Protein AF-A0AAU9TAT9-F1 (afdb_monomer_lite)

Structure (mmCIF, N/CA/C/O backbone):
data_AF-A0AAU9TAT9-F1
#
_entry.id   AF-A0AAU9TAT9-F1
#
loop_
_atom_site.group_PDB
_atom_site.id
_atom_site.type_symbol
_atom_site.label_atom_id
_atom_site.label_alt_id
_atom_site.label_comp_id
_atom_site.label_asym_id
_atom_site.label_entity_id
_atom_site.label_seq_id
_atom_site.pdbx_PDB_ins_code
_atom_site.Cartn_x
_atom_site.Cartn_y
_atom_site.Cartn_z
_atom_site.occupancy
_atom_site.B_iso_or_equiv
_atom_site.auth_seq_id
_atom_site.auth_comp_id
_atom_site.auth_asym_id
_atom_site.auth_atom_id
_atom_site.pdbx_PDB_model_num
ATOM 1 N N . MET A 1 1 ? 21.870 -57.796 -32.146 1.00 38.69 1 MET A N 1
ATOM 2 C CA . MET A 1 1 ? 21.640 -56.984 -30.929 1.00 38.69 1 MET A CA 1
ATOM 3 C C . MET A 1 1 ? 21.486 -55.519 -31.333 1.00 38.69 1 MET A C 1
ATOM 5 O O . MET A 1 1 ? 22.479 -54.881 -31.656 1.00 38.69 1 MET A O 1
ATOM 9 N N . ALA A 1 2 ? 20.257 -55.000 -31.410 1.00 41.16 2 ALA A N 1
ATOM 10 C CA . ALA A 1 2 ? 19.998 -53.617 -31.824 1.00 41.16 2 ALA A CA 1
ATOM 11 C C . ALA A 1 2 ? 19.958 -52.693 -30.594 1.00 41.16 2 ALA A C 1
ATOM 13 O O . ALA A 1 2 ? 19.087 -52.812 -29.735 1.00 41.16 2 ALA A O 1
ATOM 14 N N . ARG A 1 3 ? 20.933 -51.786 -30.489 1.00 45.00 3 ARG A N 1
ATOM 15 C CA . ARG A 1 3 ? 21.061 -50.820 -29.391 1.00 45.00 3 ARG A CA 1
ATOM 16 C C . ARG A 1 3 ? 20.169 -49.608 -29.674 1.00 45.00 3 ARG A C 1
ATOM 18 O O . ARG A 1 3 ? 20.560 -48.708 -30.412 1.00 45.00 3 ARG A O 1
ATOM 25 N N . SER A 1 4 ? 18.975 -49.579 -29.084 1.00 49.75 4 SER A N 1
ATOM 26 C CA . SER A 1 4 ? 18.071 -48.424 -29.160 1.00 49.75 4 SER A CA 1
ATOM 27 C C . SER A 1 4 ? 18.669 -47.215 -28.434 1.00 49.75 4 SER A C 1
ATOM 29 O O . SER A 1 4 ? 18.805 -47.197 -27.209 1.00 49.75 4 SER A O 1
ATOM 31 N N . LYS A 1 5 ? 19.049 -46.187 -29.200 1.00 44.81 5 LYS A N 1
ATOM 32 C CA . LYS A 1 5 ? 19.562 -44.911 -28.693 1.00 44.81 5 LYS A CA 1
ATOM 33 C C . LYS A 1 5 ? 18.388 -44.025 -28.271 1.00 44.81 5 LYS A C 1
ATOM 35 O O . LYS A 1 5 ? 17.708 -43.439 -29.109 1.00 44.81 5 LYS A O 1
ATOM 40 N N . LYS A 1 6 ? 18.160 -43.934 -26.958 1.00 46.09 6 LYS A N 1
ATOM 41 C CA . LYS A 1 6 ? 17.179 -43.039 -26.324 1.00 46.09 6 LYS A CA 1
ATOM 42 C C . LYS A 1 6 ? 17.526 -41.588 -26.696 1.00 46.09 6 LYS A C 1
ATOM 44 O O . LYS A 1 6 ? 18.527 -41.048 -26.225 1.00 46.09 6 LYS A O 1
ATOM 49 N N . ARG A 1 7 ? 16.748 -40.978 -27.597 1.00 42.75 7 ARG A N 1
ATOM 50 C CA . ARG A 1 7 ? 16.865 -39.553 -27.937 1.00 42.75 7 ARG A CA 1
ATOM 51 C C . ARG A 1 7 ? 16.372 -38.747 -26.738 1.00 42.75 7 ARG A C 1
ATOM 53 O O . ARG A 1 7 ? 15.207 -38.846 -26.365 1.00 42.75 7 ARG A O 1
ATOM 60 N N . GLY A 1 8 ? 17.282 -38.006 -26.108 1.00 46.00 8 GLY A N 1
ATOM 61 C CA . GLY A 1 8 ? 16.939 -37.036 -25.076 1.00 46.00 8 GLY A CA 1
ATOM 62 C C . GLY A 1 8 ? 15.991 -35.980 -25.639 1.00 46.00 8 GLY A C 1
ATOM 63 O O . GLY A 1 8 ? 16.157 -35.530 -26.773 1.00 46.00 8 GLY A O 1
ATOM 64 N N . SER A 1 9 ? 14.989 -35.617 -24.845 1.00 46.34 9 SER A N 1
ATOM 65 C CA . SER A 1 9 ? 14.041 -34.542 -25.119 1.00 46.34 9 SER A CA 1
ATOM 66 C C . SER A 1 9 ? 14.787 -33.221 -25.321 1.00 46.34 9 SER A C 1
ATOM 68 O O . SER A 1 9 ? 15.263 -32.608 -24.362 1.00 46.34 9 SER A O 1
ATOM 70 N N . ALA A 1 10 ? 14.911 -32.789 -26.574 1.00 51.72 10 ALA A N 1
ATOM 71 C CA . ALA A 1 10 ? 15.372 -31.452 -26.908 1.00 51.72 10 ALA A CA 1
ATOM 72 C C . ALA A 1 10 ? 14.292 -30.451 -26.472 1.00 51.72 10 ALA A C 1
ATOM 74 O O . ALA A 1 10 ? 13.197 -30.439 -27.023 1.00 51.72 10 ALA A O 1
ATOM 75 N N . THR A 1 11 ? 14.588 -29.638 -25.456 1.00 55.38 11 THR A N 1
ATOM 76 C CA . THR A 1 11 ? 13.758 -28.479 -25.102 1.00 55.38 11 THR A CA 1
ATOM 77 C C . THR A 1 11 ? 13.859 -27.450 -26.221 1.00 55.38 11 THR A C 1
ATOM 79 O O . THR A 1 11 ? 14.967 -27.042 -26.590 1.00 55.38 11 THR A O 1
ATOM 82 N N . SER A 1 12 ? 12.714 -27.044 -26.765 1.00 53.59 12 SER A N 1
ATOM 83 C CA . SER A 1 12 ? 12.644 -26.116 -27.888 1.00 53.59 12 SER A CA 1
ATOM 84 C C . SER A 1 12 ? 13.154 -24.728 -27.466 1.00 53.59 12 SER A C 1
ATOM 86 O O . SER A 1 12 ? 12.967 -24.314 -26.317 1.00 53.59 12 SER A O 1
ATOM 88 N N . PRO A 1 13 ? 13.796 -23.955 -28.363 1.00 55.56 13 PRO A N 1
ATOM 89 C CA . PRO A 1 13 ? 14.260 -22.602 -28.048 1.00 55.56 13 PRO A CA 1
ATOM 90 C C . PRO A 1 13 ? 13.132 -21.653 -27.588 1.00 55.56 13 PRO A C 1
ATOM 92 O O . PRO A 1 13 ? 13.404 -20.710 -26.841 1.00 55.56 13 PRO A O 1
ATOM 95 N N . GLY A 1 14 ? 11.878 -21.933 -27.972 1.00 55.84 14 GLY A N 1
ATOM 96 C CA . GLY A 1 14 ? 10.675 -21.224 -27.513 1.00 55.84 14 GLY A CA 1
ATOM 97 C C . GLY A 1 14 ? 10.407 -21.369 -26.010 1.00 55.84 14 GLY A C 1
ATOM 98 O O . GLY A 1 14 ? 10.216 -20.359 -25.333 1.00 55.84 14 GLY A O 1
ATOM 99 N N . ASP A 1 15 ? 10.537 -22.580 -25.459 1.00 56.44 15 ASP A N 1
ATOM 100 C CA . ASP A 1 15 ? 10.250 -22.871 -24.043 1.00 56.44 15 ASP A CA 1
ATOM 101 C C . ASP A 1 15 ? 11.212 -22.128 -23.099 1.00 56.44 15 ASP A C 1
ATOM 103 O O . ASP A 1 15 ? 10.845 -21.636 -22.030 1.00 56.44 15 ASP A O 1
ATOM 107 N N . LYS A 1 16 ? 12.477 -2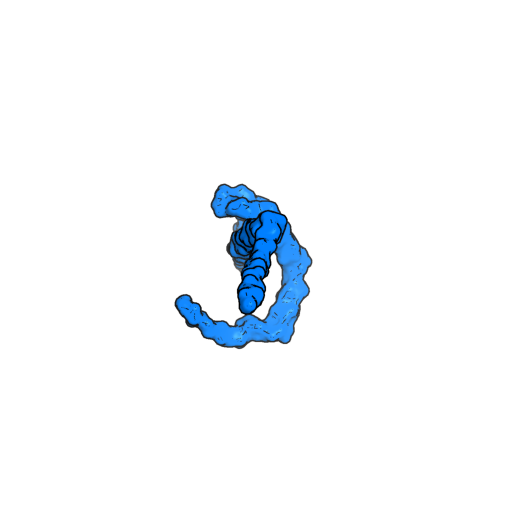1.977 -23.516 1.00 54.72 16 LYS A N 1
ATOM 108 C CA . LYS A 1 16 ? 13.487 -21.215 -22.761 1.00 54.72 16 LYS A CA 1
ATOM 109 C C . LYS A 1 16 ? 13.239 -19.706 -22.814 1.00 54.72 16 LYS A C 1
ATOM 111 O O . LYS A 1 16 ? 13.586 -19.005 -21.862 1.00 54.72 16 LYS A O 1
ATOM 116 N N . ALA A 1 17 ? 12.692 -19.186 -23.912 1.00 59.34 17 ALA A N 1
ATOM 117 C CA . ALA A 1 17 ? 12.403 -17.762 -24.067 1.00 59.34 17 ALA A CA 1
ATOM 118 C C . ALA A 1 17 ? 11.166 -17.346 -23.262 1.00 59.34 17 ALA A C 1
ATOM 120 O O . ALA A 1 17 ? 11.186 -16.296 -22.616 1.00 59.34 17 ALA A O 1
ATOM 121 N N . GLU A 1 18 ? 10.130 -18.180 -23.248 1.00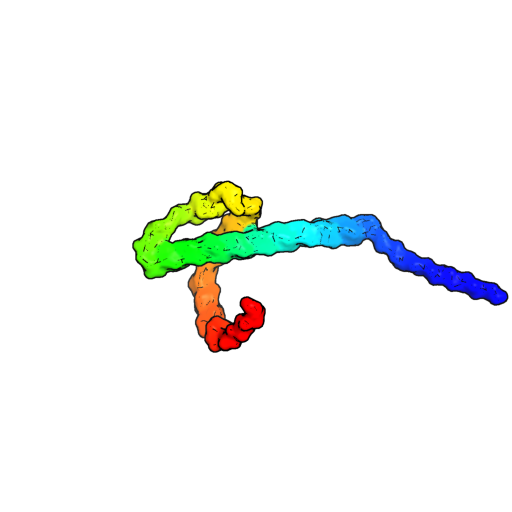 60.31 18 GLU A N 1
ATOM 122 C CA . GLU A 1 18 ? 8.914 -17.963 -22.466 1.00 60.31 18 GLU A CA 1
ATOM 123 C C . GLU A 1 18 ? 9.196 -18.015 -20.960 1.00 60.31 18 GLU A C 1
ATOM 125 O O . GLU A 1 18 ? 8.902 -17.051 -20.252 1.00 60.31 18 GLU A O 1
ATOM 130 N N . ASN A 1 19 ? 9.925 -19.037 -20.494 1.00 61.50 19 ASN A N 1
ATOM 131 C CA . ASN A 1 19 ? 10.319 -19.162 -19.087 1.00 61.50 19 ASN A CA 1
ATOM 132 C C . ASN A 1 19 ? 11.261 -18.024 -18.615 1.00 61.50 19 ASN A C 1
ATOM 134 O O . ASN A 1 19 ? 11.267 -17.594 -17.461 1.00 61.50 19 ASN A O 1
ATOM 138 N N . ARG A 1 20 ? 12.072 -17.457 -19.519 1.00 61.62 20 ARG A N 1
ATOM 139 C CA . ARG A 1 20 ? 12.888 -16.266 -19.208 1.00 61.62 20 ARG A CA 1
ATOM 140 C C . ARG A 1 20 ? 12.059 -14.981 -19.147 1.00 61.62 20 ARG A C 1
ATOM 142 O O . ARG A 1 20 ? 12.412 -14.073 -18.389 1.00 61.62 20 ARG A O 1
ATOM 149 N N . ARG A 1 21 ? 11.000 -14.865 -19.954 1.00 61.28 21 ARG A N 1
ATOM 150 C CA . ARG A 1 21 ? 10.092 -13.705 -19.966 1.00 61.28 21 ARG A CA 1
ATOM 151 C C . ARG A 1 21 ? 9.216 -13.683 -18.717 1.00 61.28 21 ARG A C 1
ATOM 153 O O . ARG A 1 21 ? 9.143 -12.627 -18.082 1.00 61.28 21 ARG A O 1
ATOM 160 N N . SER A 1 22 ? 8.658 -14.825 -18.318 1.00 64.06 22 SER A N 1
ATOM 161 C CA . SER A 1 22 ? 7.936 -14.972 -17.047 1.00 64.06 22 SER A CA 1
ATOM 162 C C . SER A 1 22 ? 8.829 -14.584 -15.867 1.00 64.06 22 SER A C 1
ATOM 164 O O . SER A 1 22 ? 8.466 -13.690 -15.105 1.00 64.06 22 SER A O 1
ATOM 166 N N . GLY A 1 23 ? 10.070 -15.081 -15.803 1.00 77.00 23 GLY A N 1
ATOM 167 C CA . GLY A 1 23 ? 10.997 -14.738 -14.717 1.00 77.00 23 GLY A CA 1
ATOM 168 C C . GLY A 1 23 ? 11.355 -13.242 -14.617 1.00 77.00 23 GLY A C 1
ATOM 169 O O . GLY A 1 23 ? 11.571 -12.717 -13.520 1.00 77.00 23 GLY A O 1
ATOM 170 N N . LYS A 1 24 ? 11.403 -12.502 -15.736 1.00 82.00 24 LYS A N 1
ATOM 171 C CA . LYS A 1 24 ? 11.597 -11.036 -15.711 1.00 82.00 24 LYS A CA 1
ATOM 172 C C . LYS A 1 24 ? 10.341 -10.302 -15.241 1.00 82.00 24 LYS A C 1
ATOM 174 O O . LYS A 1 24 ? 10.456 -9.361 -14.451 1.00 82.00 24 LYS A O 1
ATOM 179 N N . ALA A 1 25 ? 9.169 -10.723 -15.710 1.00 83.38 25 ALA A N 1
ATOM 180 C CA . ALA A 1 25 ? 7.889 -10.147 -15.310 1.00 83.38 25 ALA A CA 1
ATOM 181 C C . ALA A 1 25 ? 7.620 -10.377 -13.815 1.00 83.38 25 ALA A C 1
ATOM 183 O O . ALA A 1 25 ? 7.322 -9.428 -13.094 1.00 83.38 25 ALA A O 1
ATOM 184 N N . GLU A 1 26 ? 7.843 -11.593 -13.324 1.00 85.75 26 GLU A N 1
ATOM 185 C CA . GLU A 1 26 ? 7.721 -11.963 -11.913 1.00 85.75 26 GLU A CA 1
ATOM 186 C C . GLU A 1 26 ? 8.667 -11.160 -11.027 1.00 85.75 26 GLU A C 1
ATOM 188 O O . GLU A 1 26 ? 8.258 -10.623 -9.994 1.00 85.75 26 GLU A O 1
ATOM 193 N N . ARG A 1 27 ? 9.927 -11.005 -11.451 1.00 88.44 27 ARG A N 1
ATOM 194 C CA . ARG A 1 27 ? 10.909 -10.191 -10.728 1.00 88.44 27 ARG A CA 1
ATOM 195 C C . ARG A 1 27 ? 10.494 -8.718 -10.691 1.00 88.44 27 ARG A C 1
ATOM 197 O O . ARG A 1 27 ? 10.601 -8.076 -9.649 1.00 88.44 27 ARG A O 1
ATOM 204 N N . SER A 1 28 ? 9.972 -8.186 -11.794 1.00 87.81 28 SER A N 1
ATOM 205 C CA . SER A 1 28 ? 9.432 -6.823 -11.858 1.00 87.81 28 SER A CA 1
ATOM 206 C C . SER A 1 28 ? 8.200 -6.637 -10.959 1.00 87.81 28 SER A C 1
ATOM 208 O O . SER A 1 28 ? 8.091 -5.630 -10.251 1.00 87.81 28 SER A O 1
ATOM 210 N N . ALA A 1 29 ? 7.304 -7.627 -10.930 1.00 90.38 29 ALA A N 1
ATOM 211 C CA . ALA A 1 29 ? 6.123 -7.655 -10.074 1.00 90.38 29 ALA A CA 1
ATOM 212 C C . ALA A 1 29 ? 6.491 -7.790 -8.589 1.00 90.38 29 ALA A C 1
ATOM 214 O O . ALA A 1 29 ? 5.850 -7.190 -7.729 1.00 90.38 29 ALA A O 1
ATOM 215 N N . TYR A 1 30 ? 7.543 -8.541 -8.262 1.00 92.50 30 TYR A N 1
ATOM 216 C CA . TYR A 1 30 ? 8.091 -8.614 -6.908 1.00 92.50 30 TYR A CA 1
ATOM 217 C C . TYR A 1 30 ? 8.558 -7.237 -6.412 1.00 92.50 30 TYR A C 1
ATOM 219 O O . TYR A 1 30 ? 8.164 -6.817 -5.323 1.00 92.50 30 TYR A O 1
ATOM 227 N N . PHE A 1 31 ? 9.320 -6.492 -7.225 1.00 92.75 31 PHE A N 1
ATOM 228 C CA . PHE A 1 31 ? 9.726 -5.130 -6.861 1.00 92.75 31 PHE A CA 1
ATOM 229 C C . PHE A 1 31 ? 8.523 -4.196 -6.707 1.00 92.75 31 PHE A C 1
ATOM 231 O O . PHE A 1 31 ? 8.455 -3.477 -5.716 1.00 92.75 31 PHE A O 1
ATOM 238 N N . ALA A 1 32 ? 7.550 -4.244 -7.622 1.00 94.88 32 ALA A N 1
ATOM 239 C CA . ALA A 1 32 ? 6.332 -3.441 -7.503 1.00 94.88 32 ALA A CA 1
ATOM 240 C C . ALA A 1 32 ? 5.579 -3.714 -6.191 1.00 94.88 32 ALA A C 1
ATOM 242 O O . ALA A 1 32 ? 5.187 -2.772 -5.512 1.00 94.88 32 ALA A O 1
ATOM 243 N N . ARG A 1 33 ? 5.436 -4.987 -5.791 1.00 95.44 33 ARG A N 1
ATOM 244 C CA . ARG A 1 33 ? 4.807 -5.371 -4.515 1.00 95.44 33 ARG A CA 1
ATOM 245 C C . ARG A 1 33 ? 5.555 -4.800 -3.311 1.00 95.44 33 ARG A C 1
ATOM 247 O O . ARG A 1 33 ? 4.938 -4.191 -2.439 1.00 95.44 33 ARG A O 1
ATOM 254 N N . ARG A 1 34 ? 6.881 -4.962 -3.273 1.00 95.50 34 ARG A N 1
ATOM 255 C CA . ARG A 1 34 ? 7.714 -4.497 -2.151 1.00 95.50 34 ARG A CA 1
ATOM 256 C C . ARG A 1 34 ? 7.683 -2.979 -2.005 1.00 95.50 34 ARG A C 1
ATOM 258 O O . ARG A 1 34 ? 7.579 -2.469 -0.894 1.00 95.50 34 ARG A O 1
ATOM 265 N N . GLU A 1 35 ? 7.776 -2.262 -3.114 1.00 96.31 35 GLU A N 1
ATOM 266 C CA . GLU A 1 35 ? 7.749 -0.804 -3.100 1.00 96.31 35 GLU A CA 1
ATOM 267 C C . GLU A 1 35 ? 6.349 -0.253 -2.806 1.00 96.31 35 GLU A C 1
ATOM 269 O O . GLU A 1 35 ? 6.214 0.679 -2.013 1.00 96.31 35 GLU A O 1
ATOM 274 N N . ALA A 1 36 ? 5.297 -0.877 -3.346 1.00 97.06 36 ALA A N 1
ATOM 275 C CA . ALA A 1 36 ? 3.920 -0.509 -3.032 1.00 97.06 36 ALA A CA 1
ATOM 276 C C . ALA A 1 36 ? 3.634 -0.650 -1.535 1.00 97.06 36 ALA A C 1
ATOM 278 O O . ALA A 1 36 ? 3.030 0.245 -0.956 1.00 97.06 36 ALA A O 1
ATOM 279 N N . ALA A 1 37 ? 4.129 -1.709 -0.886 1.00 96.38 37 ALA A N 1
ATOM 280 C CA . ALA A 1 37 ? 3.982 -1.886 0.557 1.00 96.38 37 ALA A CA 1
ATOM 281 C C . ALA A 1 37 ? 4.609 -0.731 1.363 1.00 96.38 37 ALA A C 1
ATOM 283 O O . ALA A 1 37 ? 4.020 -0.275 2.343 1.00 96.38 37 ALA A O 1
ATOM 284 N N . LYS A 1 38 ? 5.768 -0.203 0.938 1.00 95.50 38 LYS A N 1
ATOM 285 C CA . LYS A 1 38 ? 6.395 0.962 1.589 1.00 95.50 38 LYS A CA 1
ATOM 286 C C . LYS A 1 38 ? 5.564 2.228 1.406 1.00 95.50 38 LYS A C 1
ATOM 288 O O . LYS A 1 38 ? 5.329 2.943 2.376 1.00 95.50 38 LYS A O 1
ATOM 293 N N . VAL A 1 39 ? 5.105 2.490 0.180 1.00 96.44 39 VAL A N 1
ATOM 294 C CA . VAL A 1 39 ? 4.269 3.662 -0.124 1.00 96.44 39 VAL A CA 1
ATOM 295 C C . VAL A 1 39 ? 2.954 3.591 0.654 1.00 96.44 39 VAL A C 1
ATOM 297 O O . VAL A 1 39 ? 2.595 4.556 1.322 1.00 96.44 39 VAL A O 1
ATOM 300 N N . LEU A 1 40 ? 2.279 2.438 0.640 1.00 96.31 40 LEU A N 1
ATOM 301 C CA . LEU A 1 40 ? 1.043 2.203 1.389 1.00 96.31 40 LEU A CA 1
ATOM 302 C C . LEU A 1 40 ? 1.247 2.396 2.891 1.00 96.31 40 LEU A C 1
ATOM 304 O O . LEU A 1 40 ? 0.422 3.042 3.525 1.00 96.31 40 LEU A O 1
ATOM 308 N N . ARG A 1 41 ? 2.359 1.913 3.462 1.00 95.50 41 ARG A N 1
ATOM 309 C CA . ARG A 1 41 ? 2.691 2.163 4.872 1.00 95.50 41 ARG A CA 1
ATOM 310 C C . ARG A 1 41 ? 2.760 3.659 5.168 1.00 95.50 41 ARG A C 1
ATOM 312 O O . ARG A 1 41 ? 2.138 4.098 6.128 1.00 95.50 41 ARG A O 1
ATOM 319 N N . THR A 1 42 ? 3.487 4.434 4.365 1.00 95.56 42 THR A N 1
ATOM 320 C CA . THR A 1 42 ? 3.602 5.887 4.561 1.00 95.56 42 THR A CA 1
ATOM 321 C C . THR A 1 42 ? 2.246 6.578 4.439 1.00 95.56 42 THR A C 1
ATOM 323 O O . THR A 1 42 ? 1.905 7.389 5.296 1.00 95.56 42 THR A O 1
ATOM 326 N N . VAL A 1 43 ? 1.455 6.225 3.421 1.00 95.50 43 VAL A N 1
ATOM 327 C CA . VAL A 1 43 ? 0.117 6.789 3.189 1.00 95.50 43 VAL A CA 1
ATOM 328 C C . VAL A 1 43 ? -0.821 6.490 4.359 1.00 95.50 43 VAL A C 1
ATOM 330 O O . VAL A 1 43 ? -1.375 7.413 4.948 1.00 95.50 43 VAL A O 1
ATOM 333 N N . LEU A 1 44 ? -0.946 5.220 4.748 1.00 94.56 44 LEU A N 1
ATOM 334 C CA . LEU A 1 44 ? -1.864 4.784 5.804 1.00 94.56 44 LEU A CA 1
ATOM 335 C C . LEU A 1 44 ? -1.437 5.272 7.194 1.00 94.56 44 LEU A C 1
ATOM 337 O O . LEU A 1 44 ? -2.285 5.631 8.003 1.00 94.56 44 LEU A O 1
ATOM 341 N N . GLN A 1 45 ? -0.133 5.319 7.490 1.00 95.00 45 GLN A N 1
ATOM 342 C CA . GLN A 1 45 ? 0.352 5.886 8.753 1.00 95.00 45 GLN A CA 1
ATOM 343 C C . GLN A 1 45 ? 0.169 7.402 8.812 1.00 95.00 45 GLN A C 1
ATOM 345 O O . GLN A 1 45 ? -0.116 7.930 9.886 1.00 95.00 45 GLN A O 1
ATOM 350 N N . GLY A 1 46 ? 0.357 8.096 7.687 1.00 94.75 46 GLY A N 1
ATOM 351 C CA . GLY A 1 46 ? 0.071 9.522 7.567 1.00 94.75 46 GLY A CA 1
ATOM 352 C C . GLY A 1 46 ? -1.395 9.814 7.856 1.00 94.75 46 GLY A C 1
ATOM 353 O O . GLY A 1 46 ? -1.692 10.619 8.735 1.00 94.75 46 GLY A O 1
ATOM 354 N N . ASP A 1 47 ? -2.289 9.078 7.197 1.00 92.81 47 ASP A N 1
ATOM 355 C CA . ASP A 1 47 ? -3.736 9.171 7.399 1.00 92.81 47 ASP A CA 1
ATOM 356 C C . ASP A 1 47 ? -4.137 8.901 8.860 1.00 92.81 47 ASP A C 1
ATOM 358 O O . ASP A 1 47 ? -4.774 9.745 9.494 1.00 92.81 47 ASP A O 1
ATOM 362 N N . ALA A 1 48 ? -3.655 7.799 9.448 1.00 93.44 48 ALA A N 1
ATOM 363 C CA . ALA A 1 48 ? -3.927 7.446 10.844 1.00 93.44 48 ALA A CA 1
ATOM 364 C C . ALA A 1 48 ? -3.432 8.506 11.845 1.00 93.44 48 ALA A C 1
ATOM 366 O O . ALA A 1 48 ? -4.067 8.741 12.870 1.00 93.44 48 ALA A O 1
ATOM 367 N N . LYS A 1 49 ? -2.307 9.170 11.552 1.00 95.38 49 LYS A N 1
ATOM 368 C CA . LYS A 1 49 ? -1.737 10.247 12.380 1.00 95.38 49 LYS A CA 1
ATOM 369 C C . LYS A 1 49 ? -2.260 11.638 12.011 1.00 95.38 49 LYS A C 1
ATOM 371 O O . LYS A 1 49 ? -1.721 12.619 12.521 1.00 95.38 49 LYS A O 1
ATOM 376 N N . ARG A 1 50 ? -3.243 11.738 11.104 1.00 93.75 50 ARG A N 1
ATOM 377 C CA . ARG A 1 50 ? -3.759 13.003 10.547 1.00 93.75 50 ARG A CA 1
ATOM 378 C C . ARG A 1 50 ? -2.643 13.936 10.059 1.00 93.75 50 ARG A C 1
ATOM 380 O O . ARG A 1 50 ? -2.714 15.152 10.206 1.00 93.75 50 ARG A O 1
ATOM 387 N N . ARG A 1 51 ? -1.584 13.359 9.489 1.00 94.06 51 ARG A N 1
ATOM 388 C CA . ARG A 1 51 ? -0.404 14.079 9.009 1.00 94.06 51 ARG A CA 1
ATOM 389 C C . ARG A 1 51 ? -0.372 14.058 7.491 1.00 94.06 51 ARG A C 1
ATOM 391 O O . ARG A 1 51 ? -0.463 12.995 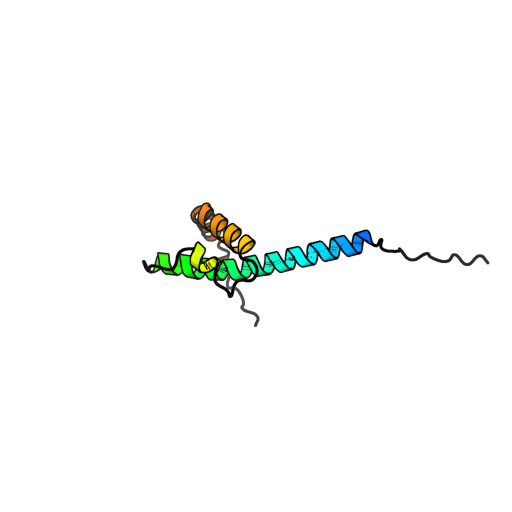6.880 1.00 94.06 51 ARG A O 1
ATOM 398 N N . ALA A 1 52 ? -0.158 15.227 6.895 1.00 86.62 52 ALA A N 1
ATOM 399 C CA . ALA A 1 52 ? 0.098 15.330 5.470 1.00 86.62 52 ALA A CA 1
ATOM 400 C C . ALA A 1 52 ? 1.360 14.534 5.112 1.00 86.62 52 ALA A C 1
ATOM 402 O O . ALA A 1 52 ? 2.469 14.831 5.557 1.00 86.62 52 ALA A O 1
ATOM 403 N N . VAL A 1 53 ? 1.167 13.499 4.307 1.00 85.62 53 VAL A N 1
ATOM 404 C CA . VAL A 1 53 ? 2.229 12.775 3.616 1.00 85.62 53 VAL A CA 1
ATOM 405 C C . VAL A 1 53 ? 2.146 13.161 2.146 1.00 85.62 53 VAL A C 1
ATOM 407 O O . VAL A 1 53 ? 1.062 13.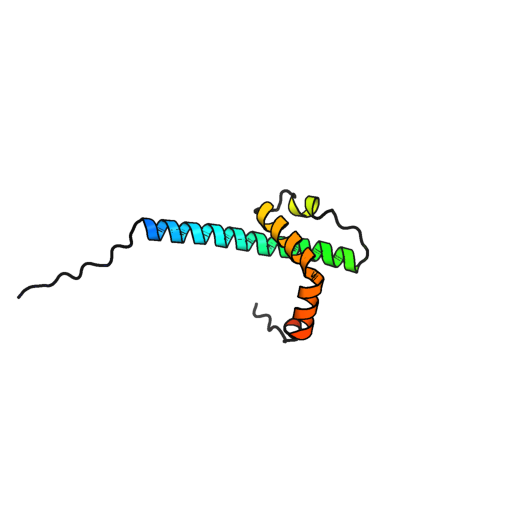474 1.654 1.00 85.62 53 VAL A O 1
ATOM 410 N N . GLY A 1 54 ? 3.289 13.226 1.457 1.00 89.56 54 GLY A N 1
ATOM 411 C CA . GLY A 1 54 ? 3.331 13.638 0.051 1.00 89.56 54 GLY A CA 1
ATOM 412 C C . GLY A 1 54 ? 2.308 12.884 -0.809 1.00 89.56 54 GLY A C 1
ATOM 413 O O . GLY A 1 54 ? 1.909 11.766 -0.478 1.00 89.56 54 GLY A O 1
ATOM 414 N N . SER A 1 55 ? 1.878 13.492 -1.918 1.00 93.25 55 SER A N 1
ATOM 415 C CA . SER A 1 55 ? 0.914 12.846 -2.814 1.00 93.25 55 SER A CA 1
ATOM 416 C C . SER A 1 55 ? 1.411 11.468 -3.264 1.00 93.25 55 SER A C 1
ATOM 418 O O . SER A 1 55 ? 2.609 11.236 -3.423 1.00 93.25 55 SER A O 1
ATOM 420 N N . ILE A 1 56 ? 0.489 10.540 -3.537 1.00 93.25 56 ILE A N 1
ATOM 421 C CA . ILE A 1 56 ? 0.852 9.199 -4.032 1.00 93.25 56 ILE A CA 1
ATOM 422 C C . ILE A 1 56 ? 1.749 9.311 -5.273 1.00 93.25 56 ILE A C 1
ATOM 424 O O . ILE A 1 56 ? 2.709 8.558 -5.426 1.00 93.25 56 ILE A O 1
ATOM 428 N N . LYS A 1 57 ? 1.492 10.306 -6.130 1.00 94.00 57 LYS A N 1
ATOM 429 C CA . LYS A 1 57 ? 2.334 10.607 -7.288 1.00 94.00 57 LYS A CA 1
ATOM 430 C C . LYS A 1 57 ? 3.762 10.977 -6.865 1.00 94.00 57 LYS A C 1
ATOM 432 O O . LYS A 1 57 ? 4.699 10.387 -7.392 1.00 94.00 57 LYS A O 1
ATOM 437 N N . SER A 1 58 ? 3.966 11.890 -5.914 1.00 94.94 58 SER A N 1
ATOM 438 C CA . SER A 1 58 ? 5.329 12.255 -5.496 1.00 94.94 58 SER A CA 1
ATOM 439 C C . SER A 1 58 ? 6.062 11.096 -4.814 1.00 94.94 58 SER A C 1
ATOM 441 O O . SER A 1 58 ? 7.244 10.881 -5.085 1.00 94.94 58 SER A O 1
ATOM 443 N N . LEU A 1 59 ? 5.356 10.286 -4.019 1.00 94.50 59 LEU A N 1
ATOM 444 C CA . LEU A 1 59 ? 5.924 9.097 -3.382 1.00 94.50 59 LEU A CA 1
ATOM 445 C C . LEU A 1 59 ? 6.347 8.035 -4.408 1.00 94.50 59 LEU A C 1
ATOM 447 O O . LEU A 1 59 ? 7.418 7.451 -4.269 1.00 94.50 59 LEU A O 1
ATOM 451 N N . VAL A 1 60 ? 5.544 7.800 -5.453 1.00 95.94 60 VAL A N 1
ATOM 452 C CA . VAL A 1 60 ? 5.813 6.755 -6.458 1.00 95.94 60 VAL A CA 1
ATOM 453 C C . VAL A 1 60 ? 6.815 7.191 -7.532 1.00 95.94 60 VAL A C 1
ATOM 455 O O . VAL A 1 60 ? 7.578 6.372 -8.047 1.00 95.94 60 VAL A O 1
ATOM 458 N N . TYR A 1 61 ? 6.838 8.470 -7.900 1.00 94.50 61 TYR A N 1
ATOM 459 C CA . TYR A 1 61 ? 7.718 8.951 -8.967 1.00 94.50 61 TYR A CA 1
ATOM 460 C C . TYR A 1 61 ? 9.113 9.374 -8.488 1.00 94.50 61 TYR A C 1
ATOM 462 O O . TYR A 1 61 ? 9.936 9.761 -9.325 1.00 94.50 61 TYR A O 1
ATOM 470 N N . CYS A 1 62 ? 9.420 9.208 -7.197 1.00 91.06 62 CYS A N 1
ATOM 471 C CA . CYS A 1 62 ? 10.749 9.446 -6.635 1.00 91.06 62 CYS A CA 1
ATOM 472 C C . CYS A 1 62 ? 11.848 8.605 -7.339 1.00 91.06 62 CYS A C 1
ATOM 474 O O . CYS A 1 62 ? 11.561 7.554 -7.932 1.00 91.06 62 CYS A O 1
ATOM 476 N N . PRO A 1 63 ? 13.116 9.060 -7.337 1.00 91.25 63 PRO A N 1
ATOM 477 C CA . PRO A 1 63 ? 14.192 8.425 -8.108 1.00 91.25 63 PRO A CA 1
ATOM 478 C C . PRO A 1 63 ? 14.547 7.012 -7.621 1.00 91.25 63 PRO A C 1
ATOM 480 O O . PRO A 1 63 ? 15.029 6.199 -8.403 1.00 91.25 63 PRO A O 1
ATOM 483 N N . SER A 1 64 ? 14.250 6.685 -6.363 1.00 87.94 64 SER A N 1
ATOM 484 C CA . SER A 1 64 ? 14.608 5.405 -5.738 1.00 87.94 64 SER A CA 1
ATOM 485 C C . SER A 1 64 ? 13.734 4.221 -6.176 1.00 87.94 64 SER A C 1
ATOM 487 O O . SER A 1 64 ? 14.034 3.073 -5.847 1.00 87.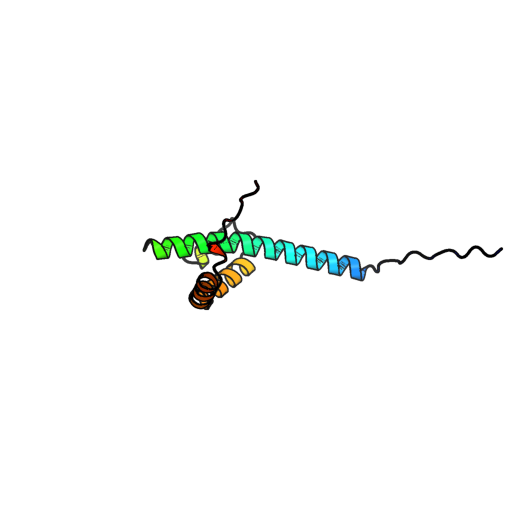94 64 SER A O 1
ATOM 489 N N . LEU A 1 65 ? 12.642 4.472 -6.907 1.00 90.38 65 LEU A N 1
ATOM 490 C CA . LEU A 1 65 ? 11.677 3.446 -7.297 1.00 90.38 65 LEU A CA 1
ATOM 491 C C . LEU A 1 65 ? 11.947 2.883 -8.690 1.00 90.38 65 LEU A C 1
ATOM 493 O O . LEU A 1 65 ? 11.831 3.574 -9.701 1.00 90.38 65 LEU A O 1
ATOM 497 N N . ARG A 1 66 ? 12.237 1.575 -8.736 1.00 88.62 66 ARG A N 1
ATOM 498 C CA . ARG A 1 66 ? 12.554 0.844 -9.974 1.00 88.62 66 ARG A CA 1
ATOM 499 C C . ARG A 1 66 ? 11.333 0.683 -10.882 1.00 88.62 66 ARG A C 1
ATOM 501 O O . ARG A 1 66 ? 11.384 1.040 -12.052 1.00 88.62 66 ARG A O 1
ATOM 508 N N . ASN A 1 67 ? 10.227 0.146 -10.356 1.00 92.19 67 ASN A N 1
ATOM 509 C CA . ASN A 1 67 ? 9.008 -0.116 -11.132 1.00 92.19 67 ASN A CA 1
ATOM 510 C C . ASN A 1 67 ? 7.891 0.875 -10.774 1.00 92.19 67 ASN A C 1
ATOM 512 O O . ASN A 1 67 ? 6.966 0.543 -10.033 1.00 92.19 67 ASN A O 1
ATOM 516 N N . LYS A 1 68 ? 7.970 2.096 -11.310 1.00 94.38 68 LYS A N 1
ATOM 517 C CA . LYS A 1 68 ? 7.019 3.180 -11.001 1.00 94.38 68 LYS A CA 1
ATOM 518 C C . LYS A 1 68 ? 5.589 2.852 -11.436 1.00 94.38 68 LYS A C 1
ATOM 520 O O . LYS A 1 68 ? 4.662 3.003 -10.650 1.00 94.38 68 LYS A O 1
ATOM 525 N N . ARG A 1 69 ? 5.405 2.338 -12.659 1.00 94.50 69 ARG A N 1
ATOM 526 C CA . ARG A 1 69 ? 4.073 2.031 -13.218 1.00 94.50 69 ARG A CA 1
ATOM 527 C C . ARG A 1 69 ? 3.362 0.924 -12.442 1.00 94.50 69 ARG A C 1
ATOM 529 O O . ARG A 1 69 ? 2.211 1.101 -12.060 1.00 94.50 69 ARG A O 1
ATOM 536 N N . GLY A 1 70 ? 4.053 -0.188 -12.183 1.00 95.00 70 GLY A N 1
ATOM 537 C CA . GLY A 1 70 ? 3.487 -1.303 -11.423 1.00 95.00 70 GLY A CA 1
ATOM 538 C C . GLY A 1 70 ? 3.181 -0.917 -9.978 1.00 95.00 70 GLY A C 1
ATOM 539 O O . GLY A 1 70 ? 2.130 -1.275 -9.457 1.00 95.00 70 GLY A O 1
ATOM 540 N N . THR A 1 71 ? 4.061 -0.127 -9.357 1.00 96.69 71 THR A N 1
ATOM 541 C CA . THR A 1 71 ? 3.846 0.384 -7.996 1.00 96.69 71 THR A CA 1
ATOM 542 C C . THR A 1 71 ? 2.633 1.308 -7.943 1.00 96.69 71 THR A C 1
ATOM 544 O O . THR A 1 71 ? 1.773 1.117 -7.092 1.00 96.69 71 THR A O 1
ATOM 547 N N . PHE A 1 72 ? 2.522 2.268 -8.868 1.00 96.69 72 PHE A N 1
ATOM 548 C CA . PHE A 1 72 ? 1.394 3.201 -8.917 1.00 96.69 72 PHE A CA 1
ATOM 549 C C . PHE A 1 72 ? 0.060 2.463 -9.057 1.00 96.69 72 PHE A C 1
ATOM 551 O O . PHE A 1 72 ? -0.850 2.679 -8.261 1.00 96.69 72 PHE A O 1
ATOM 558 N N . ALA A 1 73 ? -0.023 1.542 -10.023 1.00 97.00 73 ALA A N 1
ATOM 559 C CA . ALA A 1 73 ? -1.223 0.751 -10.263 1.00 97.00 73 ALA A CA 1
ATOM 560 C C . ALA A 1 73 ? -1.628 -0.056 -9.022 1.00 97.00 73 ALA A C 1
ATOM 562 O O . ALA A 1 73 ? -2.789 -0.024 -8.619 1.00 97.00 73 ALA A O 1
ATOM 563 N N . LEU A 1 74 ? -0.666 -0.729 -8.384 1.00 96.69 74 LEU A N 1
ATOM 564 C CA . LEU A 1 74 ? -0.934 -1.544 -7.204 1.00 96.69 74 LEU A CA 1
ATOM 565 C C . LEU A 1 74 ? -1.372 -0.691 -6.006 1.00 96.69 74 LEU A C 1
ATOM 567 O O . LEU A 1 74 ? -2.317 -1.059 -5.320 1.00 96.69 74 LEU A O 1
ATOM 571 N N . VAL A 1 75 ? -0.741 0.464 -5.774 1.00 97.31 75 VAL A N 1
ATOM 572 C CA . VAL A 1 75 ? -1.126 1.385 -4.691 1.00 97.31 75 VAL A CA 1
ATOM 573 C C . VAL A 1 75 ? -2.552 1.894 -4.896 1.00 97.31 75 VAL A C 1
ATOM 575 O O . VAL A 1 75 ? -3.368 1.792 -3.982 1.00 97.31 75 VAL A O 1
ATOM 578 N N . CYS A 1 76 ? -2.873 2.405 -6.087 1.00 96.81 76 CYS A N 1
ATOM 579 C CA . CYS A 1 76 ? -4.210 2.916 -6.387 1.00 96.81 76 CYS A CA 1
ATOM 580 C C . CYS A 1 76 ? -5.279 1.828 -6.252 1.00 96.81 76 CYS A C 1
ATOM 582 O O . CYS A 1 76 ? -6.325 2.075 -5.656 1.00 96.81 76 CYS A O 1
ATOM 584 N N . GLN A 1 77 ? -5.003 0.621 -6.753 1.00 97.56 77 GLN A N 1
ATOM 585 C CA . GLN A 1 77 ? -5.925 -0.502 -6.642 1.00 97.56 77 GLN A CA 1
ATOM 586 C C . GLN A 1 77 ? -6.155 -0.890 -5.176 1.00 97.56 77 GLN A C 1
ATOM 588 O O . GLN A 1 77 ? -7.299 -1.020 -4.754 1.00 97.56 77 GLN A O 1
ATOM 593 N N . THR A 1 78 ? -5.099 -1.010 -4.370 1.00 97.50 78 THR A N 1
ATOM 594 C CA . THR A 1 78 ? -5.235 -1.342 -2.945 1.00 97.50 78 THR A CA 1
ATOM 595 C C . THR A 1 78 ? -6.040 -0.290 -2.190 1.00 97.50 78 THR A C 1
ATOM 597 O O . THR A 1 78 ? -6.900 -0.640 -1.390 1.00 97.50 78 THR A O 1
ATOM 600 N N . LEU A 1 79 ? -5.803 0.998 -2.455 1.00 95.62 79 LEU A N 1
ATOM 601 C CA . LEU A 1 79 ? -6.541 2.077 -1.797 1.00 95.62 79 LEU A CA 1
ATOM 602 C C . LEU A 1 79 ? -8.012 2.119 -2.224 1.00 95.62 79 LEU A C 1
ATOM 604 O O . LEU A 1 79 ? -8.877 2.347 -1.384 1.00 95.62 79 LEU A O 1
ATOM 608 N N . LYS A 1 80 ? -8.307 1.834 -3.498 1.00 97.38 80 LYS A N 1
ATOM 609 C CA . LYS A 1 80 ? -9.681 1.732 -4.009 1.00 97.38 80 LYS A CA 1
ATOM 610 C C . LYS A 1 80 ? -10.496 0.670 -3.266 1.00 97.38 80 LYS A C 1
ATOM 612 O O . LYS A 1 80 ? -11.674 0.884 -3.006 1.00 97.38 80 LYS A O 1
ATOM 617 N N . TYR A 1 81 ? -9.875 -0.457 -2.930 1.00 97.62 81 TYR A N 1
ATOM 618 C CA . TYR A 1 81 ? -10.532 -1.580 -2.255 1.00 97.62 81 TYR A CA 1
ATOM 619 C C . TYR A 1 81 ? -10.193 -1.670 -0.761 1.00 97.62 81 TYR A C 1
ATOM 621 O O . TYR A 1 81 ? -10.409 -2.711 -0.147 1.00 97.62 81 TYR A O 1
ATOM 629 N N . LEU A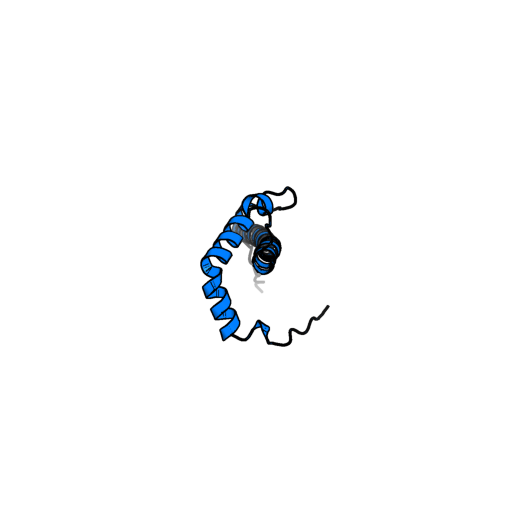 1 82 ? -9.677 -0.593 -0.158 1.00 94.69 82 LEU A N 1
ATOM 630 C CA . LEU A 1 82 ? -9.137 -0.624 1.201 1.00 94.69 82 LEU A CA 1
ATOM 631 C C . LEU A 1 82 ? -10.164 -1.082 2.242 1.00 94.69 82 LEU A C 1
ATOM 633 O O . LEU A 1 82 ? -9.804 -1.849 3.129 1.00 94.69 82 LEU A O 1
ATOM 637 N N . SER A 1 83 ? -11.419 -0.636 2.134 1.00 94.81 83 SER A N 1
ATOM 638 C CA . SER A 1 83 ? -12.484 -1.027 3.067 1.00 94.81 83 SER A CA 1
ATOM 639 C C . SER A 1 83 ? -12.735 -2.533 3.024 1.00 94.81 83 SER A C 1
ATOM 641 O O . SER A 1 83 ? -12.618 -3.199 4.041 1.00 94.81 83 SER A O 1
ATOM 643 N N . ILE A 1 84 ? -12.925 -3.088 1.823 1.00 96.44 84 ILE A N 1
ATOM 644 C CA . ILE A 1 84 ? -13.150 -4.529 1.629 1.00 96.44 84 ILE A CA 1
ATOM 645 C C . ILE A 1 84 ? -11.948 -5.337 2.128 1.00 96.44 84 ILE A C 1
ATOM 647 O O . ILE A 1 84 ? -12.105 -6.370 2.771 1.00 96.44 84 ILE A O 1
ATOM 651 N N . ILE A 1 85 ? -10.728 -4.865 1.851 1.00 93.31 85 ILE A N 1
ATOM 652 C CA . ILE A 1 85 ? -9.506 -5.524 2.320 1.00 93.31 85 ILE A CA 1
ATOM 653 C C . ILE A 1 85 ? -9.462 -5.555 3.853 1.00 93.31 85 ILE A C 1
ATOM 655 O O . ILE A 1 85 ? -9.095 -6.585 4.413 1.00 93.31 85 ILE A O 1
ATOM 659 N N . LYS A 1 86 ? -9.842 -4.467 4.533 1.00 91.88 86 LYS A N 1
ATOM 660 C CA . LYS A 1 86 ? -9.909 -4.427 6.002 1.00 91.88 86 LYS A CA 1
ATOM 661 C C . LYS A 1 86 ? -10.942 -5.417 6.540 1.00 91.88 86 LYS A C 1
ATOM 663 O O . LYS A 1 86 ? -10.581 -6.239 7.373 1.00 91.88 86 LYS A O 1
ATOM 668 N N . ASP A 1 87 ? -12.148 -5.434 5.981 1.00 93.50 87 ASP A N 1
ATOM 669 C CA . ASP A 1 87 ? -13.220 -6.342 6.415 1.00 93.50 87 ASP A CA 1
ATOM 670 C C . ASP A 1 87 ? -12.811 -7.822 6.290 1.00 93.50 87 ASP A C 1
ATOM 672 O O . ASP A 1 87 ? -13.050 -8.647 7.178 1.00 93.50 87 ASP A O 1
ATOM 676 N N . VAL A 1 88 ? -12.133 -8.175 5.193 1.00 93.62 88 VAL A N 1
ATOM 677 C CA . VAL A 1 88 ? -11.613 -9.533 4.975 1.00 93.62 88 VAL A CA 1
ATOM 678 C C . VAL A 1 88 ? -10.481 -9.864 5.953 1.00 93.62 88 VAL A C 1
ATOM 680 O O . VAL A 1 88 ? -10.417 -10.977 6.477 1.00 93.62 88 VAL A O 1
ATOM 683 N N . LEU A 1 89 ? -9.575 -8.925 6.231 1.00 90.31 89 LEU A N 1
ATOM 684 C CA . LEU A 1 89 ? -8.491 -9.143 7.195 1.00 90.31 89 LEU A CA 1
ATOM 685 C C . LEU A 1 89 ? -9.020 -9.326 8.623 1.00 90.31 89 LEU A C 1
ATOM 687 O O . LEU A 1 89 ? -8.539 -10.211 9.335 1.00 90.31 89 LEU A O 1
ATOM 691 N N . ASP A 1 90 ? -10.028 -8.548 9.008 1.00 88.44 90 ASP A N 1
ATOM 692 C CA . ASP A 1 90 ? -10.635 -8.604 10.336 1.00 88.44 90 ASP A CA 1
ATOM 693 C C . ASP A 1 90 ? -11.447 -9.895 10.528 1.00 88.44 90 ASP A C 1
ATOM 695 O O . ASP A 1 90 ? -11.313 -10.575 11.549 1.00 88.44 90 ASP A O 1
ATOM 699 N N . SER A 1 91 ? -12.222 -10.305 9.517 1.00 91.12 91 SER A N 1
ATOM 700 C CA . SER A 1 91 ? -13.008 -11.551 9.554 1.00 91.12 91 SER A CA 1
ATOM 701 C C . SER A 1 91 ? -12.149 -12.819 9.518 1.00 91.12 91 SER A C 1
ATOM 703 O O . SER A 1 91 ? -12.485 -13.818 10.155 1.00 91.12 91 SER A O 1
ATOM 705 N N . SER A 1 92 ? -11.019 -12.791 8.812 1.00 88.44 92 SER A N 1
ATOM 706 C CA . SER A 1 92 ? -10.169 -13.971 8.619 1.00 88.44 92 SER A CA 1
ATOM 707 C C . SER A 1 92 ? -9.237 -14.289 9.799 1.00 88.44 92 SER A C 1
ATOM 709 O O . SER A 1 92 ? -8.620 -15.353 9.807 1.00 88.44 92 SER A O 1
ATOM 711 N N . LYS A 1 93 ? -9.106 -13.398 10.799 1.00 81.25 93 LYS A N 1
ATOM 712 C CA . LYS A 1 93 ? -8.175 -13.516 11.950 1.00 81.25 93 LYS A CA 1
ATOM 713 C C . LYS A 1 93 ? -6.712 -13.815 11.567 1.00 81.25 93 LYS A C 1
ATOM 715 O O . LYS A 1 93 ? -5.911 -14.167 12.435 1.00 81.25 93 LYS A O 1
ATOM 720 N N . ILE A 1 94 ? -6.323 -13.633 10.301 1.00 78.25 94 ILE A N 1
ATOM 721 C CA . ILE A 1 94 ? -4.989 -13.991 9.783 1.00 78.25 94 ILE A CA 1
ATOM 722 C C . ILE A 1 94 ? -3.896 -13.221 10.533 1.00 78.25 94 ILE A C 1
ATOM 724 O O . ILE A 1 94 ? -2.864 -13.788 10.892 1.00 78.25 94 ILE A O 1
ATOM 728 N N . LEU A 1 95 ? -4.152 -11.949 10.845 1.00 69.56 95 LEU A N 1
ATOM 729 C CA . LEU A 1 95 ? -3.217 -11.072 11.556 1.00 69.56 95 LEU A CA 1
ATOM 730 C C . LEU A 1 95 ? -3.103 -11.372 13.062 1.00 69.56 95 LEU A C 1
ATOM 732 O O . LEU A 1 95 ? -2.193 -10.865 13.709 1.00 69.56 95 LEU A O 1
ATOM 736 N N . ASN A 1 96 ? -4.004 -12.191 13.615 1.00 62.19 96 ASN A N 1
ATOM 737 C CA . ASN A 1 96 ? -4.015 -12.585 15.029 1.00 62.19 96 ASN A CA 1
ATOM 738 C C . ASN A 1 96 ? -3.305 -13.933 15.263 1.00 62.19 96 ASN A C 1
ATOM 740 O O . ASN A 1 96 ? -3.101 -14.362 16.398 1.00 62.19 96 ASN A O 1
ATOM 744 N N . SER A 1 97 ? -2.905 -14.615 14.185 1.00 59.22 97 SER A N 1
ATOM 745 C CA . SER A 1 97 ? -2.044 -15.785 14.289 1.00 59.22 97 SER A CA 1
ATOM 746 C C . SER A 1 97 ? -0.627 -15.327 14.642 1.00 59.22 97 SER A C 1
ATOM 748 O O . SER A 1 97 ? -0.066 -14.428 14.017 1.00 59.22 97 SER A O 1
ATOM 750 N N . LYS A 1 98 ? -0.061 -15.908 15.704 1.00 54.53 98 LYS A N 1
ATOM 751 C CA . LYS A 1 98 ? 1.286 -15.631 16.216 1.00 54.53 98 LYS A CA 1
ATOM 752 C C . LYS A 1 98 ? 2.305 -15.979 15.124 1.00 54.53 98 LYS A C 1
ATOM 754 O O . LYS A 1 98 ? 2.788 -17.108 15.066 1.00 54.53 98 LYS A O 1
ATOM 759 N N . TRP A 1 99 ? 2.580 -15.043 14.216 1.00 52.19 99 TRP A N 1
ATOM 760 C CA . TRP A 1 99 ? 3.565 -15.229 13.159 1.00 52.19 99 TRP A CA 1
ATOM 761 C C . TRP A 1 99 ? 4.918 -15.480 13.834 1.00 52.19 99 TRP A C 1
ATOM 763 O O . TRP A 1 99 ? 5.486 -14.624 14.511 1.00 52.19 99 TRP A O 1
ATOM 773 N N . LYS A 1 100 ? 5.399 -16.720 13.750 1.00 50.88 100 LYS A N 1
ATOM 774 C CA . LYS A 1 100 ? 6.711 -17.095 14.264 1.00 50.88 100 LYS A CA 1
ATOM 775 C C . LYS A 1 100 ? 7.728 -16.489 13.299 1.00 50.88 100 LYS A C 1
ATOM 777 O O . LYS A 1 100 ? 7.933 -17.021 12.212 1.00 50.88 100 LYS A O 1
ATOM 782 N N . SER A 1 101 ? 8.288 -15.336 13.661 1.00 46.88 101 SER A N 1
ATOM 783 C CA . SER A 1 101 ? 9.418 -14.734 12.953 1.00 46.88 101 SER A CA 1
ATOM 784 C C . SER A 1 101 ? 10.603 -15.699 13.048 1.00 46.88 101 SER A C 1
ATOM 786 O O . SER A 1 101 ? 11.304 -15.725 14.053 1.00 46.88 101 SER A O 1
ATOM 788 N N . ASN A 1 102 ? 10.780 -16.558 12.044 1.00 43.50 102 ASN A N 1
ATOM 789 C CA . ASN A 1 102 ? 12.036 -17.269 11.829 1.00 43.50 102 ASN A CA 1
ATOM 790 C C . ASN A 1 102 ? 12.963 -16.315 11.063 1.00 43.50 102 ASN A C 1
ATOM 792 O O . ASN A 1 102 ? 12.739 -16.098 9.870 1.00 43.50 102 ASN A O 1
ATOM 796 N N . GLY A 1 103 ? 13.980 -15.779 11.742 1.00 34.84 103 GLY A N 1
ATOM 797 C CA . GLY A 1 103 ? 15.058 -14.984 11.142 1.00 34.84 103 GLY A CA 1
ATOM 798 C C . GLY A 1 103 ? 15.232 -13.631 11.795 1.00 34.84 103 GLY A C 1
ATOM 799 O O . GLY A 1 103 ? 14.502 -12.704 11.384 1.00 34.84 103 GLY A O 1
#

Secondary structure (DSSP, 8-state):
------------HHHHHHHHHHHHHHHHHHHHHHHHHHHHHHHHHHHHTT-----HHHHHHSTT-S-HHHHHHHHHHHHHTHHHHHHHHHHH-GGGS------

Sequence (103 aa):
MARSKKRGSATSPGDKAENRRSGKAERSAYFARREAAKVLRTVLQGDAKRRAVGSIKSLVYCPSLRNKRGTFALVCQTLKYLSIIKDVLDSSKILNSKWKSNG

Organism: Thlaspi arvense (NCBI:txid13288)

Radius of gyration: 22.26 Å; chains: 1; bounding box: 35×72×48 Å

Foldseek 3Di:
DDDDDPDPDDDDPVVVVVVVVVVVVVVLLVLLVVLLVVLLVQVVVCVVVVHDDDDSLCSLVDPPRDNSPSNSVVNVVCVVCVVVVVVCCVVVCPVVPPPPPDD

pLDDT: mean 80.59, std 19.37, range [34.84, 97.62]